Protein AF-A0A072UJF2-F1 (afdb_monomer_lite)

Radius of gyration: 14.47 Å; chains: 1; bounding box: 37×29×32 Å

Structure (mmCIF, N/CA/C/O backbone):
data_AF-A0A072UJF2-F1
#
_entry.id   AF-A0A072UJF2-F1
#
loop_
_atom_site.group_PDB
_atom_site.id
_atom_site.type_symbol
_atom_site.label_atom_id
_atom_site.label_alt_id
_atom_site.label_comp_id
_atom_site.label_asym_id
_atom_site.label_entity_id
_atom_site.label_seq_id
_atom_site.pdbx_PDB_ins_code
_atom_site.Cartn_x
_atom_site.Cartn_y
_atom_site.Cartn_z
_atom_site.occupancy
_atom_site.B_iso_or_equiv
_atom_site.auth_seq_id
_atom_site.auth_comp_id
_atom_site.auth_asym_id
_atom_site.auth_atom_id
_atom_site.pdbx_PDB_model_num
ATOM 1 N N . MET A 1 1 ? -22.118 2.385 19.182 1.00 67.31 1 MET A N 1
ATOM 2 C CA . MET A 1 1 ? -21.430 3.631 18.779 1.00 67.31 1 MET A CA 1
ATOM 3 C C . MET A 1 1 ? -19.961 3.293 18.575 1.00 67.31 1 MET A C 1
ATOM 5 O O . MET A 1 1 ? -19.375 2.721 19.484 1.00 67.31 1 MET A O 1
ATOM 9 N N . PHE A 1 2 ? -19.405 3.516 17.380 1.00 68.50 2 PHE A N 1
ATOM 10 C CA . PHE A 1 2 ? -18.000 3.199 17.087 1.00 68.50 2 PHE A CA 1
ATOM 11 C C . PHE A 1 2 ? -17.071 4.297 17.632 1.00 68.50 2 PHE A C 1
ATOM 13 O O . PHE A 1 2 ? -17.504 5.450 17.704 1.00 68.50 2 PHE A O 1
ATOM 20 N N . PRO A 1 3 ? -15.819 3.981 18.018 1.00 75.19 3 PRO A N 1
ATOM 21 C CA . PRO A 1 3 ? -14.856 5.010 18.392 1.00 75.19 3 PRO A CA 1
ATOM 22 C C . PRO A 1 3 ? -14.645 5.999 17.231 1.00 75.19 3 PRO A C 1
ATOM 24 O O . PRO A 1 3 ? -14.699 5.574 16.073 1.00 75.19 3 PRO A O 1
ATOM 27 N N . PRO A 1 4 ? -14.374 7.290 17.512 1.00 69.88 4 PRO A N 1
ATOM 28 C CA . PRO A 1 4 ? -14.305 8.357 16.503 1.00 69.88 4 PRO A CA 1
ATOM 29 C C . PRO A 1 4 ? -13.254 8.128 15.403 1.00 69.88 4 PRO A C 1
ATOM 31 O O . PRO A 1 4 ? -13.336 8.735 14.343 1.00 69.88 4 PRO A O 1
ATOM 34 N N . SER A 1 5 ? -12.293 7.229 15.621 1.00 76.88 5 SER A N 1
ATOM 35 C CA . SER A 1 5 ? -11.259 6.837 14.657 1.00 76.88 5 SER A CA 1
ATOM 36 C C . SER A 1 5 ? -11.629 5.637 13.768 1.00 76.88 5 SER A C 1
ATOM 38 O O . SER A 1 5 ? -10.809 5.192 12.965 1.00 76.88 5 SER A O 1
ATOM 40 N N . THR A 1 6 ? -12.839 5.080 13.894 1.00 85.56 6 THR A N 1
ATOM 41 C CA . THR A 1 6 ? -13.261 3.906 13.109 1.00 85.56 6 THR A CA 1
ATOM 42 C C . THR A 1 6 ? -13.648 4.318 11.697 1.00 85.56 6 THR A C 1
ATOM 44 O O . THR A 1 6 ? -14.627 5.036 11.501 1.00 85.56 6 THR A O 1
ATOM 47 N N . ARG A 1 7 ? -12.917 3.820 10.696 1.00 88.62 7 ARG A N 1
ATOM 48 C CA . ARG A 1 7 ? -13.254 4.031 9.285 1.00 88.62 7 ARG A CA 1
ATOM 49 C C . ARG A 1 7 ? -14.461 3.166 8.901 1.00 88.62 7 ARG A C 1
ATOM 51 O O . ARG A 1 7 ? -14.430 1.948 9.088 1.00 88.62 7 ARG A O 1
ATOM 58 N N . LEU A 1 8 ? -15.503 3.801 8.373 1.00 92.31 8 LEU A N 1
ATOM 59 C CA . LEU A 1 8 ? -16.733 3.146 7.922 1.00 92.31 8 LEU A CA 1
ATOM 60 C C . LEU A 1 8 ? -16.820 3.166 6.393 1.00 92.31 8 LEU A C 1
ATOM 62 O O . LEU A 1 8 ? -16.293 4.079 5.754 1.00 92.31 8 LEU A O 1
ATOM 66 N N . ASP A 1 9 ? -17.469 2.160 5.818 1.00 93.12 9 ASP A N 1
ATOM 67 C CA . ASP A 1 9 ? -17.888 2.170 4.418 1.00 93.12 9 ASP A CA 1
ATOM 68 C C . ASP A 1 9 ? -19.151 3.032 4.208 1.00 93.12 9 ASP A C 1
ATOM 70 O O . ASP A 1 9 ? -19.655 3.683 5.130 1.00 93.12 9 ASP A O 1
ATOM 74 N N . LEU A 1 10 ? -19.653 3.065 2.970 1.00 95.81 10 LEU A N 1
ATOM 75 C CA . LEU A 1 10 ? -20.840 3.844 2.599 1.00 95.81 10 LEU A CA 1
ATOM 76 C C . LEU A 1 10 ? -22.130 3.316 3.248 1.00 95.81 10 LEU A C 1
ATOM 78 O O . LEU A 1 10 ? -23.044 4.100 3.502 1.00 95.81 10 LEU A O 1
ATOM 82 N N . ASP A 1 11 ? -22.165 2.030 3.597 1.00 96.56 11 ASP A N 1
ATOM 83 C CA . ASP A 1 11 ? -23.268 1.377 4.309 1.00 96.56 11 ASP A CA 1
ATOM 84 C C . ASP A 1 11 ? -23.153 1.546 5.836 1.00 96.56 11 ASP A C 1
ATOM 86 O O . ASP A 1 11 ? -23.926 0.967 6.602 1.00 96.56 11 ASP A O 1
ATOM 90 N N . ARG A 1 12 ? -22.198 2.370 6.299 1.00 92.62 12 ARG A N 1
ATOM 91 C CA . ARG A 1 12 ? -21.882 2.640 7.713 1.00 92.62 12 ARG A CA 1
ATOM 92 C C . ARG A 1 12 ? -21.387 1.415 8.484 1.00 92.62 12 ARG A C 1
ATOM 94 O O . ARG A 1 12 ? -21.419 1.410 9.718 1.00 92.62 12 ARG A O 1
ATOM 101 N N . SER A 1 13 ? -20.898 0.401 7.783 1.00 94.56 13 SER A N 1
ATOM 102 C CA . SER A 1 13 ? -20.270 -0.765 8.391 1.00 94.56 13 SER A CA 1
ATOM 103 C C . SER A 1 13 ? -18.763 -0.536 8.576 1.00 94.56 13 SER A C 1
ATOM 105 O O . SER A 1 13 ? -18.130 0.166 7.784 1.00 94.56 13 SER A O 1
ATOM 107 N N . PRO A 1 14 ? -18.141 -1.084 9.637 1.00 93.69 14 PRO A N 1
ATOM 108 C CA . PRO A 1 14 ? -16.696 -0.990 9.821 1.00 93.69 14 PRO A CA 1
ATOM 109 C C . PRO A 1 14 ? -15.930 -1.640 8.668 1.00 93.69 14 PRO A C 1
ATOM 111 O O . PRO A 1 14 ? -16.144 -2.814 8.352 1.00 93.69 14 PRO A O 1
ATOM 114 N N . ILE A 1 15 ? -14.979 -0.905 8.086 1.00 93.69 15 ILE A N 1
ATOM 115 C CA . ILE A 1 15 ? -14.133 -1.441 7.017 1.00 93.69 15 ILE A CA 1
ATOM 116 C C . ILE A 1 15 ? -13.205 -2.507 7.604 1.00 93.69 15 ILE A C 1
ATOM 118 O O . ILE A 1 15 ? -12.350 -2.223 8.447 1.00 93.69 15 ILE A O 1
ATOM 122 N N . LYS A 1 16 ? -13.336 -3.747 7.127 1.00 93.38 16 LYS A N 1
ATOM 123 C CA . LYS A 1 16 ? -12.435 -4.841 7.509 1.00 93.38 16 LYS A CA 1
ATOM 124 C C . LYS A 1 16 ? -11.036 -4.613 6.937 1.00 93.38 16 LYS A C 1
ATOM 126 O O . LYS A 1 16 ? -10.874 -4.169 5.803 1.00 93.38 16 LYS A O 1
ATOM 131 N N . LEU A 1 17 ? -10.006 -4.967 7.706 1.00 93.56 17 LEU A N 1
ATOM 132 C CA . LEU A 1 17 ? -8.627 -4.945 7.222 1.00 93.56 17 LEU A CA 1
ATOM 133 C C . LEU A 1 17 ? -8.404 -6.044 6.181 1.00 93.56 17 LEU A C 1
ATOM 135 O O . LEU A 1 17 ? -8.618 -7.221 6.460 1.00 93.56 17 LEU A O 1
ATOM 139 N N . ILE A 1 18 ? -7.9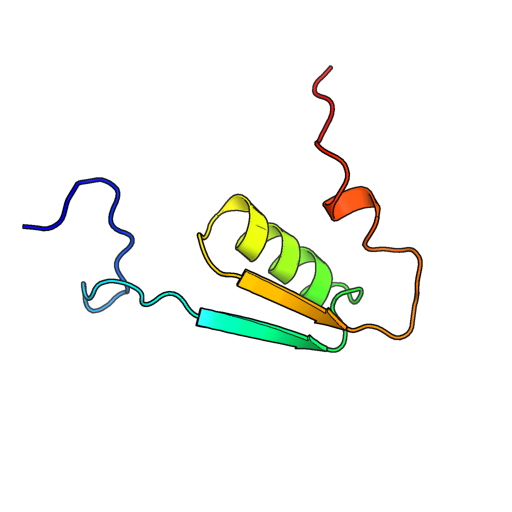20 -5.652 5.004 1.00 95.25 18 ILE A N 1
ATOM 140 C CA . ILE A 1 18 ? -7.628 -6.554 3.890 1.00 95.25 18 ILE A CA 1
ATOM 141 C C . ILE A 1 18 ? -6.112 -6.583 3.657 1.00 95.25 18 ILE A C 1
ATOM 143 O O . ILE A 1 18 ? -5.424 -5.570 3.818 1.00 95.25 18 ILE A O 1
ATOM 147 N N . LYS A 1 19 ? -5.594 -7.760 3.288 1.00 95.88 19 LYS A N 1
ATOM 148 C CA . LYS A 1 19 ? -4.252 -7.918 2.713 1.00 95.88 19 LYS A CA 1
ATOM 149 C C . LYS A 1 19 ? -4.381 -7.945 1.193 1.00 95.88 19 LYS A C 1
ATOM 151 O O . LYS A 1 19 ? -5.062 -8.818 0.664 1.00 95.88 19 LYS A O 1
ATOM 156 N N . ILE A 1 20 ? -3.749 -6.998 0.508 1.00 97.19 20 ILE A N 1
ATOM 157 C CA . ILE A 1 20 ? -3.931 -6.768 -0.931 1.00 97.19 20 ILE A CA 1
ATOM 158 C C . ILE A 1 20 ? -2.657 -7.170 -1.686 1.00 97.19 20 ILE A C 1
ATOM 160 O O . ILE A 1 20 ? -1.553 -6.806 -1.289 1.00 97.19 20 ILE A O 1
ATOM 164 N N . CYS A 1 21 ? -2.786 -7.902 -2.790 1.00 96.88 21 CYS A N 1
ATOM 165 C CA . CYS A 1 21 ? -1.691 -8.113 -3.738 1.00 96.88 21 CYS A CA 1
ATOM 166 C C . CYS A 1 21 ? -1.906 -7.198 -4.947 1.00 96.88 21 CYS A C 1
ATOM 168 O O . CYS A 1 21 ? -2.964 -7.255 -5.570 1.00 96.88 21 CYS A O 1
ATOM 170 N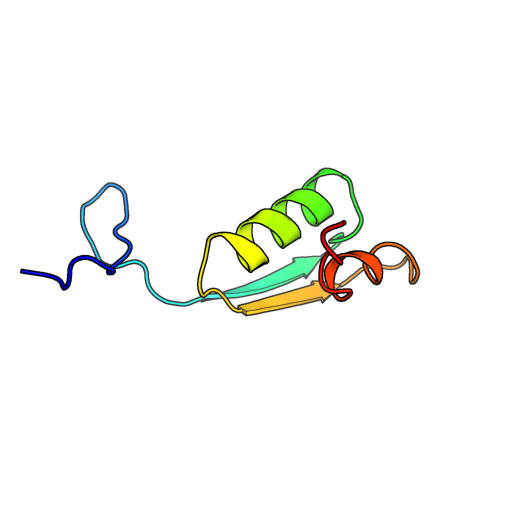 N . ILE A 1 22 ? -0.930 -6.342 -5.255 1.00 95.88 22 ILE A N 1
ATOM 171 C CA . ILE A 1 22 ? -1.004 -5.383 -6.364 1.00 95.88 22 ILE A CA 1
ATOM 172 C C . ILE A 1 22 ? 0.045 -5.777 -7.399 1.00 95.88 22 ILE A C 1
ATOM 174 O O . ILE A 1 22 ? 1.241 -5.651 -7.141 1.00 95.88 22 ILE A O 1
ATOM 178 N N . ILE A 1 23 ? -0.402 -6.246 -8.564 1.00 95.69 23 ILE A N 1
ATOM 179 C CA . ILE A 1 23 ? 0.452 -6.562 -9.717 1.00 95.69 23 I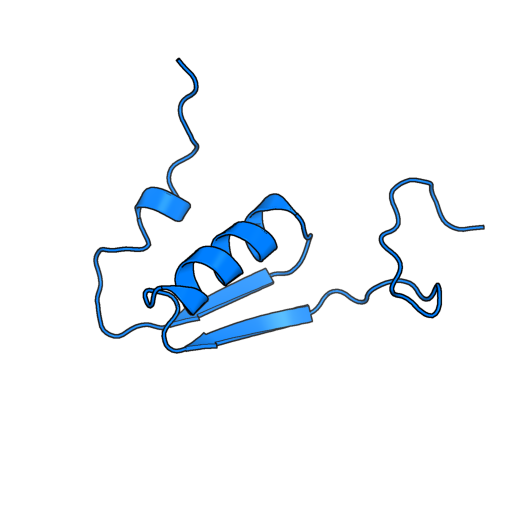LE A CA 1
ATOM 180 C C . ILE A 1 23 ? 0.478 -5.344 -10.644 1.00 95.69 23 ILE A C 1
ATOM 182 O O . ILE A 1 23 ? -0.568 -4.768 -10.932 1.00 95.69 23 ILE A O 1
ATOM 186 N N . GLY A 1 24 ? 1.663 -4.941 -11.103 1.00 93.88 24 GLY A N 1
ATOM 187 C CA . GLY A 1 24 ? 1.829 -3.690 -11.852 1.00 93.88 24 GLY A CA 1
ATOM 188 C C . GLY A 1 24 ? 1.842 -2.459 -10.941 1.00 93.88 24 GLY A C 1
ATOM 189 O O . GLY A 1 24 ? 1.419 -1.372 -11.341 1.00 93.88 24 GLY A O 1
ATOM 190 N N . ALA A 1 25 ? 2.297 -2.623 -9.694 1.00 93.69 25 ALA A N 1
ATOM 191 C CA . ALA A 1 25 ? 2.292 -1.579 -8.670 1.00 93.69 25 ALA A CA 1
ATOM 192 C C . ALA A 1 25 ? 3.161 -0.350 -9.011 1.00 93.69 25 ALA A C 1
ATOM 194 O O . ALA A 1 25 ? 3.038 0.677 -8.353 1.00 93.69 25 ALA A O 1
ATOM 195 N N . LYS A 1 26 ? 4.041 -0.424 -10.021 1.00 88.94 26 LYS A N 1
ATOM 196 C CA . LYS A 1 26 ? 4.868 0.705 -10.494 1.00 88.94 26 LYS A CA 1
ATOM 197 C C . LYS A 1 26 ? 4.307 1.403 -11.726 1.00 88.94 26 LYS A C 1
ATOM 199 O O . LYS A 1 26 ? 4.897 2.386 -12.182 1.00 88.94 26 LYS A O 1
ATOM 204 N N . GLY A 1 27 ? 3.205 0.905 -12.284 1.00 90.06 27 GLY A N 1
ATOM 205 C CA . GLY A 1 27 ? 2.433 1.646 -13.273 1.00 90.06 27 GLY A CA 1
ATOM 206 C C . GLY A 1 27 ? 1.828 2.909 -12.658 1.00 90.06 27 GLY A C 1
ATOM 207 O O . GLY A 1 27 ? 1.741 3.031 -11.439 1.00 90.06 27 GLY A O 1
ATOM 208 N N . PHE A 1 28 ? 1.371 3.837 -13.498 1.00 91.75 28 PHE A N 1
ATOM 209 C CA . PHE A 1 28 ? 0.777 5.103 -13.048 1.00 91.75 28 PHE A CA 1
ATOM 210 C C . PHE A 1 28 ? -0.350 4.894 -12.020 1.00 91.75 28 PHE A C 1
ATOM 212 O O . PHE A 1 28 ? -0.337 5.473 -10.938 1.00 91.75 28 PHE A O 1
ATOM 219 N N . ILE A 1 29 ? -1.283 3.989 -12.326 1.00 95.31 29 ILE A N 1
ATOM 220 C CA . ILE A 1 29 ? -2.419 3.675 -11.450 1.00 95.31 29 ILE A CA 1
ATOM 221 C C . ILE A 1 29 ? -1.955 2.928 -10.194 1.00 95.31 29 ILE A C 1
ATOM 223 O O . ILE A 1 29 ? -2.350 3.278 -9.084 1.00 95.31 29 ILE A O 1
ATOM 227 N N . GLY A 1 30 ? -1.106 1.910 -10.365 1.00 93.38 30 GLY A N 1
ATOM 228 C CA . GLY A 1 30 ? -0.615 1.086 -9.260 1.00 93.38 30 GLY A CA 1
ATOM 229 C C . GLY A 1 30 ? 0.142 1.904 -8.214 1.00 93.38 30 GLY A C 1
ATOM 230 O O . GLY A 1 30 ? -0.102 1.741 -7.022 1.00 93.38 30 GLY A O 1
ATOM 231 N N . TYR A 1 31 ? 0.983 2.838 -8.662 1.00 91.81 31 TYR A N 1
ATOM 232 C CA . TYR A 1 31 ? 1.793 3.686 -7.793 1.00 91.81 31 TYR A CA 1
ATOM 233 C C . TYR A 1 31 ? 0.919 4.574 -6.902 1.00 91.81 31 TYR A C 1
ATOM 235 O O . TYR A 1 31 ? 1.048 4.551 -5.678 1.00 91.81 31 TYR A O 1
ATOM 243 N N . HIS A 1 32 ? -0.029 5.302 -7.500 1.00 93.88 32 HIS A N 1
ATOM 244 C CA . HIS A 1 32 ? -0.918 6.183 -6.742 1.00 93.88 32 HIS A CA 1
ATOM 245 C C . HIS A 1 32 ? -1.897 5.414 -5.850 1.00 93.88 32 HIS A C 1
ATOM 247 O O . HIS A 1 32 ? -2.236 5.879 -4.760 1.00 93.88 32 HIS A O 1
ATOM 253 N N . LEU A 1 33 ? -2.317 4.213 -6.257 1.00 95.19 33 LEU A N 1
ATOM 254 C CA . LEU A 1 33 ? -3.083 3.325 -5.387 1.00 95.19 33 LEU A CA 1
ATOM 255 C C . LEU A 1 33 ? -2.260 2.911 -4.156 1.00 95.19 33 LEU A C 1
ATOM 257 O O . LEU A 1 33 ? -2.773 2.965 -3.039 1.00 95.19 33 LEU A O 1
ATOM 261 N N . CYS A 1 34 ? -0.990 2.536 -4.341 1.00 93.81 34 CYS A N 1
ATOM 262 C CA . CYS A 1 34 ? -0.083 2.211 -3.240 1.00 93.81 34 CYS A CA 1
ATOM 263 C C . CYS A 1 34 ? 0.111 3.394 -2.279 1.00 93.81 34 CYS A C 1
ATOM 265 O O . CYS A 1 34 ? 0.040 3.182 -1.070 1.00 93.81 34 CYS A O 1
ATOM 267 N N . GLU A 1 35 ? 0.284 4.623 -2.782 1.00 92.75 35 GLU A N 1
ATOM 268 C CA . GLU A 1 35 ? 0.362 5.827 -1.936 1.00 92.75 35 GLU A CA 1
ATOM 269 C C . GLU A 1 35 ? -0.895 5.993 -1.073 1.00 92.75 35 GLU A C 1
ATOM 271 O O . GLU A 1 35 ? -0.806 6.122 0.148 1.00 92.75 35 GLU A O 1
ATOM 276 N N . LYS A 1 36 ? -2.082 5.937 -1.688 1.00 93.94 36 LYS A N 1
ATOM 277 C CA . LYS A 1 36 ? -3.357 6.092 -0.975 1.00 93.94 36 LYS A CA 1
ATOM 278 C C . LYS A 1 36 ? -3.565 5.002 0.071 1.00 93.94 36 LYS A C 1
ATOM 280 O O . LYS A 1 36 ? -3.971 5.295 1.194 1.00 93.94 36 LYS A O 1
ATOM 285 N N . LEU A 1 37 ? -3.251 3.753 -0.264 1.00 93.56 37 LEU A N 1
ATOM 286 C CA . LEU A 1 37 ? -3.351 2.644 0.683 1.00 93.56 37 LEU A CA 1
ATOM 287 C C . LEU A 1 37 ? -2.394 2.815 1.864 1.00 93.56 37 LEU A C 1
ATOM 289 O O . LEU A 1 37 ? -2.806 2.552 2.990 1.00 93.56 37 LEU A O 1
ATOM 293 N N . MET A 1 38 ? -1.163 3.270 1.620 1.00 90.88 38 MET A N 1
ATOM 294 C CA . MET A 1 38 ? -0.133 3.425 2.648 1.00 90.88 38 MET A CA 1
ATOM 295 C C . MET A 1 38 ? -0.395 4.604 3.594 1.00 90.88 38 MET A C 1
ATOM 297 O O . MET A 1 38 ? -0.162 4.472 4.793 1.00 90.88 38 MET A O 1
ATOM 301 N N . PHE A 1 39 ? -0.872 5.741 3.078 1.00 90.50 39 PHE A N 1
ATOM 302 C CA . PHE A 1 39 ? -1.031 6.965 3.874 1.00 90.50 39 PHE A CA 1
ATOM 303 C C . PHE A 1 39 ? -2.437 7.167 4.446 1.00 90.50 39 PHE A C 1
ATOM 305 O O . PHE A 1 39 ? -2.582 7.828 5.471 1.00 90.50 39 PHE A O 1
ATOM 312 N N . GLU A 1 40 ? -3.476 6.620 3.811 1.00 91.88 40 GLU A N 1
ATOM 313 C CA . GLU A 1 40 ? -4.871 6.927 4.168 1.00 91.88 40 GLU A CA 1
ATOM 314 C C . GLU A 1 40 ? -5.627 5.726 4.738 1.00 91.88 40 GLU A C 1
ATOM 316 O O . GLU A 1 40 ? -6.787 5.850 5.143 1.00 91.88 40 GLU A O 1
ATOM 321 N N . THR A 1 41 ? -5.005 4.543 4.766 1.00 91.88 41 THR A N 1
ATOM 322 C CA . THR A 1 41 ? -5.663 3.325 5.239 1.00 91.88 41 THR A CA 1
ATOM 323 C C . THR A 1 41 ? -4.738 2.453 6.089 1.00 91.88 41 THR A C 1
ATOM 325 O O . THR A 1 41 ? -3.533 2.425 5.873 1.00 91.88 41 THR A O 1
ATOM 328 N N . PRO A 1 42 ? -5.293 1.658 7.015 1.00 91.44 42 PRO A N 1
ATOM 329 C CA . PRO A 1 42 ? -4.535 0.650 7.758 1.00 91.44 42 PRO A CA 1
ATOM 330 C C . PRO A 1 42 ? -4.340 -0.676 6.989 1.00 91.44 42 PRO A C 1
ATOM 332 O O . PRO A 1 42 ? -3.971 -1.691 7.587 1.00 91.44 42 PRO A O 1
ATOM 335 N N . HIS A 1 43 ? -4.641 -0.725 5.686 1.00 94.12 43 HIS A N 1
ATOM 336 C CA . HIS A 1 43 ? -4.508 -1.947 4.892 1.00 94.12 43 HIS A CA 1
ATOM 337 C C . HIS A 1 43 ? -3.042 -2.329 4.681 1.00 94.12 43 HIS A C 1
ATOM 339 O O . HIS A 1 43 ? -2.156 -1.483 4.5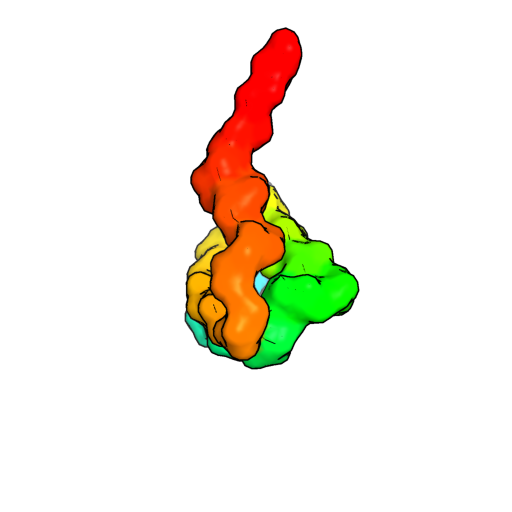94 1.00 94.12 43 HIS A O 1
ATOM 345 N N . LYS A 1 44 ? -2.787 -3.634 4.562 1.00 93.31 44 LYS A N 1
ATOM 346 C CA . LYS A 1 44 ? -1.461 -4.154 4.209 1.00 93.31 44 LYS A CA 1
ATOM 347 C C . LYS A 1 44 ? -1.468 -4.563 2.749 1.00 93.31 44 LYS A C 1
ATOM 349 O O . LYS A 1 44 ? -2.449 -5.144 2.285 1.00 93.31 44 LYS A O 1
ATOM 354 N N . PHE A 1 45 ? -0.373 -4.326 2.039 1.00 94.25 45 PHE A N 1
ATOM 355 C CA . PHE A 1 45 ? -0.260 -4.767 0.656 1.00 94.25 45 PHE A CA 1
ATOM 356 C C . PHE A 1 45 ? 1.130 -5.294 0.302 1.00 94.25 45 PHE A C 1
ATOM 358 O O . PHE A 1 45 ? 2.130 -4.932 0.919 1.00 94.25 45 PHE A O 1
ATOM 365 N N . HIS A 1 46 ? 1.165 -6.153 -0.715 1.00 94.00 46 HIS A N 1
ATOM 366 C CA . HIS A 1 46 ? 2.373 -6.610 -1.391 1.00 94.00 46 HIS A CA 1
ATOM 367 C C . HIS A 1 46 ? 2.369 -6.068 -2.817 1.00 94.00 46 HIS A C 1
ATOM 369 O O . HIS A 1 46 ? 1.462 -6.364 -3.597 1.00 94.00 46 HIS A O 1
ATOM 375 N N . ALA A 1 47 ? 3.380 -5.269 -3.141 1.00 93.12 47 ALA A N 1
ATOM 376 C CA . ALA A 1 47 ? 3.559 -4.683 -4.459 1.00 93.12 47 ALA A CA 1
ATOM 377 C C . ALA A 1 47 ? 4.465 -5.578 -5.315 1.00 93.12 47 ALA A C 1
ATOM 379 O O . ALA A 1 47 ? 5.625 -5.806 -4.970 1.00 93.12 47 ALA A O 1
ATOM 380 N N . LEU A 1 48 ? 3.930 -6.076 -6.428 1.00 93.06 48 LEU A N 1
ATOM 381 C CA . LEU A 1 48 ? 4.627 -6.905 -7.406 1.00 93.06 48 LEU A CA 1
ATOM 382 C C . LEU A 1 48 ? 4.732 -6.148 -8.728 1.00 93.06 48 LEU A C 1
ATOM 384 O O . LEU A 1 48 ? 3.742 -5.640 -9.254 1.00 93.06 48 LEU A O 1
ATOM 388 N N . ASP A 1 49 ? 5.941 -6.075 -9.272 1.00 91.75 49 ASP A N 1
ATOM 389 C CA . ASP A 1 49 ? 6.204 -5.416 -10.545 1.00 91.75 49 ASP A CA 1
ATOM 390 C C . ASP A 1 49 ? 7.492 -5.963 -11.176 1.00 91.75 49 ASP A C 1
ATOM 392 O O . ASP A 1 49 ? 8.379 -6.438 -10.463 1.00 91.75 49 ASP A O 1
ATOM 396 N N . VAL A 1 50 ? 7.598 -5.889 -12.504 1.00 90.69 50 VAL A N 1
ATOM 397 C CA . VAL A 1 50 ? 8.777 -6.347 -13.257 1.00 90.69 50 VAL A CA 1
ATOM 398 C C . VAL A 1 50 ? 9.939 -5.357 -13.165 1.00 90.69 50 VAL A C 1
ATOM 400 O O . VAL A 1 50 ? 11.102 -5.758 -13.193 1.00 90.69 50 VAL A O 1
ATOM 403 N N . TYR A 1 51 ? 9.647 -4.063 -13.015 1.00 80.38 51 TYR A N 1
ATOM 404 C CA . TYR A 1 51 ? 10.668 -3.026 -12.886 1.00 80.38 51 TYR A CA 1
ATOM 405 C C . TYR A 1 51 ? 11.122 -2.930 -11.431 1.00 80.38 51 TYR A C 1
ATOM 407 O O . TYR A 1 51 ? 10.289 -2.926 -10.532 1.00 80.38 51 TYR A O 1
ATOM 415 N N . LYS A 1 52 ? 12.425 -2.820 -11.137 1.00 72.06 52 LYS A N 1
ATOM 416 C CA . LYS A 1 52 ? 12.930 -2.806 -9.745 1.00 72.06 52 LYS A CA 1
ATOM 417 C C . LYS A 1 52 ? 12.949 -1.421 -9.091 1.00 72.06 52 LYS A C 1
ATOM 419 O O . LYS A 1 52 ? 12.800 -1.337 -7.874 1.00 72.06 52 LYS A O 1
ATOM 424 N N . ASP A 1 53 ? 12.904 -0.333 -9.851 1.00 73.12 53 ASP A N 1
ATOM 425 C CA . ASP A 1 53 ? 13.476 0.924 -9.333 1.00 73.12 53 ASP A CA 1
ATOM 426 C C . ASP A 1 53 ? 12.457 1.961 -8.823 1.00 73.12 53 ASP A C 1
ATOM 428 O O . ASP A 1 53 ? 12.802 2.788 -7.988 1.00 73.12 53 ASP A O 1
ATOM 432 N N . LYS A 1 54 ? 11.176 1.886 -9.219 1.00 66.44 54 LYS A N 1
ATOM 433 C CA . LYS A 1 54 ? 10.200 2.970 -8.946 1.00 66.44 54 LYS A CA 1
ATOM 434 C C . LYS A 1 54 ? 9.516 2.985 -7.565 1.00 66.44 54 LYS A C 1
ATOM 436 O O . LYS A 1 54 ? 8.831 3.950 -7.261 1.00 66.44 54 LYS A O 1
ATOM 441 N N . LEU A 1 55 ? 9.661 1.950 -6.729 1.00 66.62 55 LEU A N 1
ATOM 442 C CA . LEU A 1 55 ? 8.991 1.897 -5.405 1.00 66.62 55 LEU A CA 1
ATOM 443 C C . LEU A 1 55 ? 9.886 2.349 -4.243 1.00 66.62 55 LEU A C 1
ATOM 445 O O . LEU A 1 55 ? 9.393 2.460 -3.127 1.00 66.62 55 LEU A O 1
ATOM 449 N N . LYS A 1 56 ? 11.184 2.601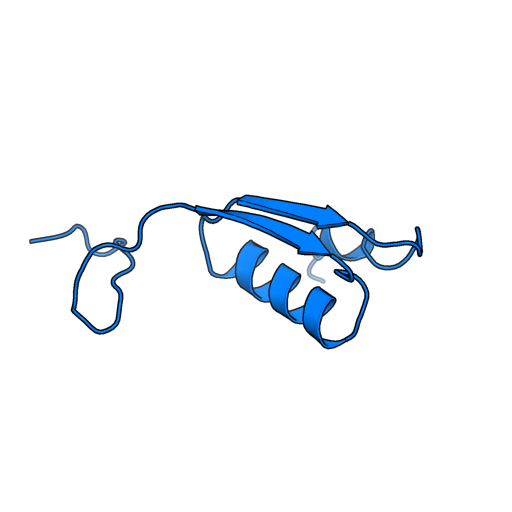 -4.467 1.00 68.31 56 LYS A N 1
ATOM 450 C CA . LYS A 1 56 ? 12.100 2.975 -3.373 1.00 68.31 56 LYS A CA 1
ATOM 451 C C . LYS A 1 56 ? 11.665 4.275 -2.688 1.00 68.31 56 LYS A C 1
ATOM 453 O O . LYS A 1 56 ? 11.612 4.320 -1.468 1.00 68.31 56 LYS A O 1
ATOM 458 N N . HIS A 1 57 ? 11.207 5.248 -3.474 1.00 69.94 57 HIS A N 1
ATOM 459 C CA . HIS A 1 57 ? 10.695 6.526 -2.973 1.00 69.94 57 HIS A CA 1
ATOM 460 C C . HIS A 1 57 ? 9.431 6.414 -2.108 1.00 69.94 57 HIS A C 1
ATOM 462 O O . HIS A 1 57 ? 9.168 7.300 -1.308 1.00 69.94 57 HIS A O 1
ATOM 468 N N . LEU A 1 58 ? 8.646 5.338 -2.245 1.00 64.69 58 LEU A N 1
ATOM 469 C CA . LEU A 1 58 ? 7.481 5.083 -1.385 1.00 64.69 58 LEU A CA 1
ATOM 470 C C . LEU A 1 58 ? 7.885 4.573 0.007 1.00 64.69 58 LEU A C 1
ATOM 472 O O . LEU A 1 58 ? 7.119 4.709 0.955 1.00 64.69 58 LEU A O 1
ATOM 476 N N . LEU A 1 59 ? 9.065 3.958 0.120 1.00 66.94 59 LEU A N 1
ATOM 477 C CA . LEU A 1 59 ? 9.596 3.415 1.373 1.00 66.94 59 LEU A CA 1
ATOM 478 C C . LEU A 1 59 ? 10.467 4.429 2.123 1.00 66.94 59 LEU A C 1
ATOM 480 O O . LEU A 1 59 ? 10.691 4.273 3.322 1.00 66.94 59 LEU A O 1
ATOM 484 N N . GLU A 1 60 ? 10.958 5.452 1.426 1.00 67.06 60 GLU A N 1
ATOM 485 C CA . GLU A 1 60 ? 11.694 6.559 2.023 1.00 67.06 60 GLU A CA 1
ATOM 486 C C . GLU A 1 60 ? 10.702 7.499 2.730 1.00 67.06 60 GLU A C 1
ATOM 488 O O . GLU A 1 60 ? 9.757 7.987 2.102 1.00 67.06 60 GLU A O 1
ATOM 493 N N . PRO A 1 61 ? 10.861 7.760 4.041 1.00 60.59 61 PRO A N 1
ATOM 494 C CA . PRO A 1 61 ? 10.047 8.763 4.706 1.00 60.59 61 PRO A CA 1
ATOM 495 C C . PRO A 1 61 ? 10.279 10.103 4.007 1.00 60.59 61 PRO A C 1
ATOM 497 O O . PRO A 1 61 ? 11.428 10.482 3.786 1.00 60.59 61 PRO A O 1
ATOM 500 N N . LYS A 1 62 ? 9.202 10.824 3.660 1.00 60.56 62 LYS A N 1
ATOM 501 C CA . LYS A 1 62 ? 9.314 12.205 3.170 1.00 60.56 62 LYS A CA 1
ATOM 502 C C . LYS A 1 62 ? 10.048 13.012 4.240 1.00 60.56 62 LYS A C 1
ATOM 504 O O . LYS A 1 62 ? 9.444 13.397 5.238 1.00 60.56 62 LYS A O 1
ATOM 509 N N . THR A 1 63 ? 11.345 13.239 4.057 1.00 52.66 63 THR A N 1
ATOM 510 C CA . THR A 1 63 ? 12.088 14.246 4.808 1.00 52.66 63 THR A CA 1
ATOM 511 C C . THR A 1 63 ? 11.451 15.583 4.464 1.00 52.66 63 THR A C 1
ATOM 513 O O . THR A 1 63 ? 11.586 16.072 3.343 1.00 52.66 63 THR A O 1
ATOM 516 N N . LEU A 1 64 ? 10.656 16.101 5.398 1.00 50.97 64 LEU A N 1
ATOM 517 C CA . LEU A 1 64 ? 10.151 17.467 5.357 1.00 50.97 64 LEU A CA 1
ATOM 518 C C . LEU A 1 64 ? 11.359 18.425 5.397 1.00 50.97 64 LEU A C 1
ATOM 520 O O . LE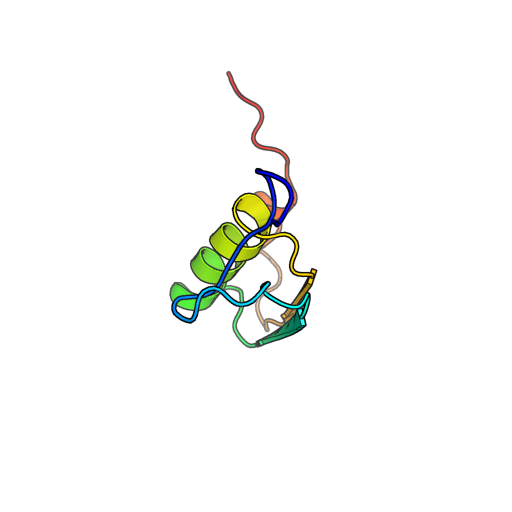U A 1 64 ? 12.292 18.136 6.153 1.00 50.97 64 LEU A O 1
ATOM 524 N N . PRO A 1 65 ? 11.382 19.503 4.590 1.00 50.56 65 PRO A N 1
ATOM 525 C CA . PRO A 1 65 ? 12.307 20.611 4.813 1.00 50.56 65 PRO A CA 1
ATOM 526 C C . PRO A 1 65 ? 12.040 21.307 6.154 1.00 50.56 65 PRO A C 1
ATOM 528 O O . PRO A 1 65 ? 10.878 21.265 6.628 1.00 50.56 65 PRO A O 1
#

pLDDT: mean 84.95, std 13.23, range [50.56, 97.19]

Secondary structure (DSSP, 8-state):
---TT--B-TTSPBPPP-EEEEETTTSHHHHHHHHHHHHH---EEEEE-S-SSTTHHHHS-----

Sequence (65 aa):
MFPPSTRLDLDRSPIKLIKICIIGAKGFIGYHLCEKLMFETPHKFHALDVYKDKLKHLLEPKTLP

Organism: Medicago truncatula (NCBI:txid3880)

InterPro domains:
  IPR001509 NAD-dependent epimerase/dehydratase [PF01370] (20-53)
  IPR036291 NAD(P)-binding domain superfamily [SSF51735] (13-58)

Foldseek 3Di:
DDDPPFDADPVRHGDDADEEEAEPLQPPVNVVVLLCCVPPHPHHYDYHYPDDDRCVVVVDPPPDD